Protein AF-A0A4R1QNR5-F1 (a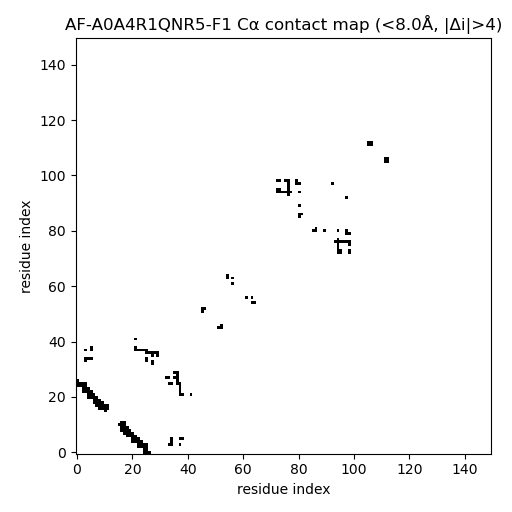fdb_monomer)

Foldseek 3Di:
DDKAKDWDWDADPVRHIDIDIFIDDDPQLVHPPRCPSRVVVVVCCVVVPPPPDDPPCPPPPPCVVVVVVVVVQQVVLVVLLVPDPPVVVCPVPHSNNSSVVCVVCVVVDPSSVVVVVVVVVVVVVVVVVVVVVVVVVVVVVVVVVVVVVD

Structure (mmCIF, N/CA/C/O backbone):
data_AF-A0A4R1QNR5-F1
#
_entry.id   AF-A0A4R1QNR5-F1
#
loop_
_atom_site.group_PDB
_atom_site.id
_atom_site.type_symbol
_atom_site.label_atom_id
_atom_site.label_alt_id
_atom_site.label_comp_id
_atom_site.label_asym_id
_atom_site.label_entity_id
_atom_site.label_seq_id
_atom_site.pdbx_PDB_ins_code
_atom_site.Cartn_x
_atom_site.Cartn_y
_atom_site.Cartn_z
_atom_site.occupancy
_atom_site.B_iso_or_equiv
_atom_site.auth_seq_id
_atom_site.auth_comp_id
_atom_site.auth_asym_id
_atom_site.auth_atom_id
_atom_site.pdbx_PDB_model_num
ATOM 1 N N . MET A 1 1 ? -2.033 -14.037 21.061 1.00 58.97 1 MET A N 1
ATOM 2 C CA . MET A 1 1 ? -1.408 -13.932 19.730 1.00 58.97 1 MET A CA 1
ATOM 3 C C . MET A 1 1 ? 0.093 -13.852 19.937 1.00 58.97 1 MET A C 1
ATOM 5 O O . MET A 1 1 ? 0.513 -13.163 20.863 1.00 58.97 1 MET A O 1
ATOM 9 N N . GLU A 1 2 ? 0.867 -14.632 19.189 1.00 66.19 2 GLU A N 1
ATOM 10 C CA . GLU A 1 2 ? 2.328 -14.671 19.313 1.00 66.19 2 GLU A CA 1
ATOM 11 C C . GLU A 1 2 ? 2.933 -13.409 18.683 1.00 66.19 2 GLU A C 1
ATOM 13 O O . GLU A 1 2 ? 2.395 -12.872 17.714 1.00 66.19 2 GLU A O 1
ATOM 18 N N . LYS A 1 3 ? 4.008 -12.881 19.279 1.00 73.56 3 LYS A N 1
ATOM 19 C CA . LYS A 1 3 ? 4.740 -11.763 18.683 1.00 73.56 3 LYS A CA 1
ATOM 20 C C . LYS A 1 3 ? 5.562 -12.290 17.514 1.00 73.56 3 LYS A C 1
ATOM 22 O O . LYS A 1 3 ? 6.372 -13.194 17.700 1.00 73.56 3 LYS A O 1
ATOM 27 N N . SER A 1 4 ? 5.404 -11.669 16.357 1.00 79.12 4 SER A N 1
ATOM 28 C CA . SER A 1 4 ? 6.186 -11.950 15.160 1.00 79.12 4 SER A CA 1
ATOM 29 C C . SER A 1 4 ? 7.222 -10.861 14.923 1.00 79.12 4 SER A C 1
ATOM 31 O O . SER A 1 4 ? 7.057 -9.697 15.301 1.00 79.12 4 SER A O 1
ATOM 33 N N . TYR A 1 5 ? 8.306 -11.263 14.272 1.00 80.38 5 TYR A N 1
ATOM 34 C CA . TYR A 1 5 ? 9.419 -10.404 13.912 1.00 80.38 5 TYR A CA 1
ATOM 35 C C . TYR A 1 5 ? 9.814 -10.695 12.470 1.00 80.38 5 TYR A C 1
ATOM 37 O O . TYR A 1 5 ? 10.072 -11.849 12.128 1.00 80.38 5 TYR A O 1
ATOM 45 N N . PHE A 1 6 ? 9.914 -9.657 11.639 1.00 79.19 6 PHE A N 1
ATOM 46 C CA . PHE A 1 6 ? 10.524 -9.788 10.320 1.00 79.19 6 PHE A CA 1
ATOM 47 C C . PHE A 1 6 ? 11.563 -8.692 10.089 1.00 79.19 6 PHE A C 1
ATOM 49 O O . PHE A 1 6 ? 11.445 -7.555 10.560 1.00 79.19 6 PHE A O 1
ATOM 56 N N . LYS A 1 7 ? 12.614 -9.063 9.355 1.00 82.19 7 LYS A N 1
ATOM 57 C CA . LYS A 1 7 ? 13.721 -8.184 9.002 1.00 82.19 7 LYS A CA 1
ATOM 58 C C . LYS A 1 7 ? 14.028 -8.329 7.522 1.00 82.19 7 LYS A C 1
ATOM 60 O O . LYS A 1 7 ? 14.380 -9.416 7.073 1.00 82.19 7 LYS A O 1
ATOM 65 N N . VAL A 1 8 ? 13.919 -7.231 6.785 1.00 82.94 8 VAL A N 1
ATOM 66 C CA . VAL A 1 8 ? 14.292 -7.163 5.371 1.00 82.94 8 VAL A CA 1
ATOM 67 C C . VAL A 1 8 ? 15.644 -6.480 5.268 1.00 82.94 8 VAL A C 1
ATOM 69 O O . VAL A 1 8 ? 15.846 -5.394 5.813 1.00 82.94 8 VAL A O 1
ATOM 72 N N . HIS A 1 9 ? 16.569 -7.135 4.580 1.00 87.12 9 HIS A N 1
ATOM 73 C CA . HIS A 1 9 ? 17.862 -6.583 4.209 1.00 87.12 9 HIS A CA 1
ATOM 74 C C . HIS A 1 9 ? 17.874 -6.389 2.702 1.00 87.12 9 HIS A C 1
ATOM 76 O O . HIS A 1 9 ? 17.699 -7.362 1.974 1.00 87.12 9 HIS A O 1
ATOM 82 N N . ASP A 1 10 ? 18.091 -5.158 2.257 1.00 87.50 10 ASP A N 1
ATOM 83 C CA . ASP A 1 10 ? 18.111 -4.832 0.835 1.00 87.50 10 ASP A CA 1
ATOM 84 C C . ASP A 1 10 ? 19.144 -3.743 0.530 1.00 87.50 10 ASP A C 1
ATOM 86 O O . ASP A 1 10 ? 19.880 -3.287 1.414 1.00 87.50 10 ASP A O 1
ATOM 90 N N . VAL A 1 11 ? 19.224 -3.345 -0.731 1.00 85.81 11 VAL A N 1
ATOM 91 C CA . VAL A 1 11 ? 20.091 -2.294 -1.235 1.00 85.81 11 VAL A CA 1
ATOM 92 C C . VAL A 1 11 ? 19.255 -1.351 -2.100 1.00 85.81 11 VAL A C 1
ATOM 94 O O . VAL A 1 11 ? 18.518 -1.801 -2.967 1.00 85.81 11 VAL A O 1
ATOM 97 N N . ASP A 1 12 ? 19.354 -0.045 -1.858 1.00 84.19 12 ASP A N 1
ATOM 98 C CA . ASP A 1 12 ? 18.663 0.956 -2.674 1.00 84.19 12 ASP A CA 1
ATOM 99 C C . ASP A 1 12 ? 19.256 1.057 -4.092 1.00 84.19 12 ASP A C 1
ATOM 101 O O . ASP A 1 12 ? 20.333 0.529 -4.385 1.00 84.19 12 ASP A O 1
ATOM 105 N N . ASP A 1 13 ? 18.594 1.813 -4.970 1.00 77.75 13 ASP A N 1
ATOM 106 C CA . ASP A 1 13 ? 19.039 2.029 -6.357 1.00 77.75 13 ASP A CA 1
ATOM 107 C C . ASP A 1 13 ? 20.435 2.678 -6.474 1.00 77.75 13 ASP A C 1
ATOM 109 O O . ASP A 1 13 ? 21.020 2.737 -7.557 1.00 77.75 13 ASP A O 1
ATOM 113 N N . LYS A 1 14 ? 20.986 3.192 -5.369 1.00 90.00 14 LYS A N 1
ATOM 114 C CA . LYS A 1 14 ? 22.311 3.816 -5.284 1.00 90.00 14 LYS A CA 1
ATOM 115 C C . LYS A 1 14 ? 23.353 2.903 -4.633 1.00 90.00 14 LYS A C 1
ATOM 117 O O . LYS A 1 14 ? 24.498 3.325 -4.476 1.00 90.00 14 LYS A O 1
ATOM 122 N N . GLY A 1 15 ? 23.001 1.673 -4.264 1.00 89.38 15 GLY A N 1
ATOM 123 C CA . GLY A 1 15 ? 23.919 0.738 -3.618 1.00 89.38 15 GLY A CA 1
ATOM 124 C C . GLY A 1 15 ? 23.978 0.850 -2.088 1.00 89.38 15 GLY A C 1
ATOM 125 O O . GLY A 1 15 ? 24.796 0.169 -1.463 1.00 89.38 15 GLY A O 1
ATOM 126 N N . ASN A 1 16 ? 23.145 1.681 -1.457 1.00 90.88 16 ASN A N 1
ATOM 127 C CA . ASN A 1 16 ? 23.119 1.832 -0.003 1.00 90.88 16 ASN A CA 1
ATOM 128 C C . ASN A 1 16 ? 22.323 0.703 0.643 1.00 90.88 16 ASN A C 1
ATOM 130 O O . ASN A 1 16 ? 21.210 0.397 0.231 1.00 90.88 16 ASN A O 1
ATOM 134 N N . LYS A 1 17 ? 22.860 0.120 1.716 1.00 91.62 17 LYS A N 1
ATOM 135 C CA . LYS A 1 17 ? 22.155 -0.929 2.460 1.00 91.62 17 LYS A CA 1
ATOM 136 C C . LYS A 1 17 ? 20.929 -0.357 3.165 1.00 91.62 17 LYS A C 1
ATOM 138 O O . LYS A 1 17 ? 21.054 0.536 4.001 1.00 91.62 17 LYS A O 1
ATOM 143 N N . ILE A 1 18 ? 19.777 -0.951 2.894 1.00 88.19 18 ILE A N 1
ATOM 144 C CA . ILE A 1 18 ? 18.525 -0.729 3.605 1.00 88.19 18 ILE A CA 1
ATOM 145 C C . ILE A 1 18 ? 18.312 -1.892 4.574 1.00 88.19 18 ILE A C 1
ATOM 147 O O . ILE A 1 18 ? 18.595 -3.057 4.286 1.00 88.19 18 ILE A O 1
ATOM 151 N N . THR A 1 19 ? 17.835 -1.586 5.776 1.00 88.12 19 THR A N 1
ATOM 152 C CA . THR A 1 19 ? 17.346 -2.599 6.710 1.00 88.12 19 THR A CA 1
ATOM 153 C C . THR A 1 19 ? 16.019 -2.139 7.283 1.00 88.12 19 THR A C 1
ATOM 155 O O . THR A 1 19 ? 15.967 -1.123 7.970 1.00 88.12 19 THR A O 1
ATOM 158 N N . ILE A 1 20 ? 14.961 -2.899 7.012 1.00 82.50 20 ILE A N 1
ATOM 159 C CA . ILE A 1 20 ? 13.628 -2.680 7.576 1.00 82.50 20 ILE A CA 1
ATOM 160 C C . ILE A 1 20 ? 13.428 -3.730 8.658 1.00 82.50 20 ILE A C 1
ATOM 162 O O . ILE A 1 20 ? 13.665 -4.915 8.433 1.00 82.50 20 ILE A O 1
ATOM 166 N N . THR A 1 21 ? 13.053 -3.293 9.854 1.00 85.06 21 THR A N 1
ATOM 167 C CA . THR A 1 21 ? 12.789 -4.175 10.993 1.00 85.06 21 THR A CA 1
ATOM 168 C C . THR A 1 21 ? 11.419 -3.851 11.553 1.00 85.06 21 THR A C 1
ATOM 170 O O . THR A 1 21 ? 11.153 -2.693 11.871 1.00 85.06 21 THR A O 1
ATOM 173 N N . CYS A 1 22 ? 10.579 -4.869 11.700 1.00 82.19 22 CYS A N 1
ATOM 174 C CA . CYS A 1 22 ? 9.254 -4.729 12.284 1.00 82.19 22 CYS A CA 1
ATOM 175 C C . CYS A 1 22 ? 9.027 -5.826 13.327 1.00 82.19 22 CYS A C 1
ATOM 177 O O . CYS A 1 22 ? 9.300 -7.002 13.084 1.00 82.19 22 CYS A O 1
ATOM 179 N N . GLU A 1 23 ? 8.503 -5.425 14.482 1.00 84.88 23 GLU A N 1
ATOM 180 C CA . GLU A 1 23 ? 8.021 -6.306 15.545 1.00 84.88 23 GLU A CA 1
ATOM 181 C C . GLU A 1 23 ? 6.539 -6.002 15.765 1.00 84.88 23 GLU A C 1
ATOM 183 O O . GLU A 1 23 ? 6.145 -4.835 15.809 1.00 84.88 23 GLU A O 1
ATOM 188 N N . GLY A 1 24 ? 5.713 -7.032 15.918 1.00 83.12 24 GLY A N 1
ATOM 189 C CA . GLY A 1 24 ? 4.305 -6.837 16.238 1.00 83.12 24 GLY A CA 1
ATOM 190 C C . GLY A 1 24 ? 3.519 -8.134 16.265 1.00 83.12 24 GLY A C 1
ATOM 191 O O . GLY A 1 24 ? 4.079 -9.212 16.433 1.00 83.12 24 GLY A O 1
ATOM 192 N N . VAL A 1 25 ? 2.200 -8.018 16.137 1.00 81.12 25 VAL A N 1
ATOM 193 C CA . VAL A 1 25 ? 1.294 -9.167 16.141 1.00 81.12 25 VAL A CA 1
ATOM 194 C C . VAL A 1 25 ? 0.883 -9.501 14.716 1.00 81.12 25 VAL A C 1
ATOM 196 O O . VAL A 1 25 ? 0.277 -8.675 14.026 1.00 81.12 25 VAL A O 1
ATOM 199 N N . ASP A 1 26 ? 1.193 -10.724 14.312 1.00 78.75 26 ASP A N 1
ATOM 200 C CA . ASP A 1 26 ? 0.751 -11.321 13.060 1.00 78.75 26 ASP A CA 1
ATOM 201 C C . ASP A 1 26 ? -0.551 -12.099 13.287 1.00 78.75 26 ASP A C 1
ATOM 203 O O . ASP A 1 26 ? -0.627 -12.957 14.168 1.00 78.75 26 ASP A O 1
ATOM 207 N N . ASP A 1 27 ? -1.591 -11.741 12.543 1.00 77.25 27 ASP A N 1
ATOM 208 C CA . ASP A 1 27 ? -2.930 -12.326 12.605 1.00 77.25 27 ASP A CA 1
ATOM 209 C C . ASP A 1 27 ? -3.207 -13.345 11.494 1.00 77.25 27 ASP A C 1
ATOM 211 O O . ASP A 1 27 ? -4.275 -13.957 11.520 1.00 77.25 27 ASP A O 1
ATOM 215 N N . GLN A 1 28 ? -2.246 -13.587 10.592 1.00 74.50 28 GLN A N 1
ATOM 216 C CA . GLN A 1 28 ? -2.285 -14.620 9.549 1.00 74.50 28 GLN A CA 1
ATOM 217 C C . GLN A 1 28 ? -3.528 -14.547 8.641 1.00 74.50 28 GLN A C 1
ATOM 219 O O . GLN A 1 28 ? -4.062 -15.577 8.222 1.00 74.50 28 GLN A O 1
ATOM 224 N N . GLN A 1 29 ? -4.005 -13.3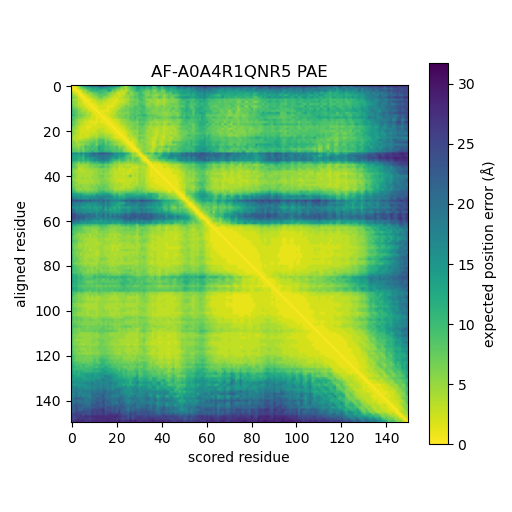33 8.352 1.00 73.62 29 GLN A N 1
ATOM 225 C CA . GLN A 1 29 ? -5.157 -13.077 7.487 1.00 73.62 29 GLN A CA 1
ATOM 226 C C . GLN A 1 29 ? -4.806 -13.218 6.002 1.00 73.62 29 GLN A C 1
ATOM 228 O O . GLN A 1 29 ? -5.606 -13.752 5.238 1.00 73.62 29 GLN A O 1
ATOM 233 N N . LEU A 1 30 ? -3.613 -12.790 5.579 1.00 69.44 30 LEU A N 1
ATOM 234 C CA . LEU A 1 30 ? -3.207 -12.763 4.166 1.00 69.44 30 LEU A CA 1
ATOM 235 C C . LEU A 1 30 ? -2.405 -14.005 3.747 1.00 69.44 30 LEU A C 1
ATOM 237 O O . LEU A 1 30 ? -1.393 -13.913 3.054 1.00 69.44 30 LEU A O 1
ATOM 241 N N . ALA A 1 31 ? -2.926 -15.176 4.131 1.00 60.12 31 ALA A N 1
ATOM 242 C CA . ALA A 1 31 ? -2.320 -16.511 4.066 1.00 60.12 31 ALA A CA 1
ATOM 243 C C . ALA A 1 31 ? -1.275 -16.795 5.164 1.00 60.12 31 ALA A C 1
ATOM 245 O O . ALA A 1 31 ? -0.749 -15.895 5.808 1.00 60.12 31 ALA A O 1
ATOM 246 N N . HIS A 1 32 ? -0.957 -18.084 5.365 1.00 57.81 32 HIS A N 1
ATOM 247 C CA . HIS A 1 32 ? -0.057 -18.643 6.397 1.00 57.81 32 HIS A CA 1
ATOM 248 C C . HIS A 1 32 ? 1.395 -18.102 6.410 1.00 57.81 32 HIS A C 1
ATOM 250 O O . HIS A 1 32 ? 2.267 -18.657 7.084 1.00 57.81 32 HIS A O 1
ATOM 256 N N . PHE A 1 33 ? 1.696 -17.053 5.649 1.00 57.28 33 PHE A N 1
ATOM 257 C CA . PHE A 1 33 ? 2.997 -16.411 5.591 1.00 57.28 33 PHE A CA 1
ATOM 258 C C . PHE A 1 33 ? 3.149 -15.444 6.765 1.00 57.28 33 PHE A C 1
ATOM 260 O O . PHE A 1 33 ? 2.744 -14.286 6.683 1.00 57.28 33 PHE A O 1
ATOM 267 N N . GLY A 1 34 ? 3.771 -15.954 7.834 1.00 56.88 34 GLY A N 1
ATOM 268 C CA . GLY A 1 34 ? 3.993 -15.314 9.139 1.00 56.88 34 GLY A CA 1
ATOM 269 C C . GLY A 1 34 ? 4.861 -14.041 9.158 1.00 56.88 34 GLY A C 1
ATOM 270 O O . GLY A 1 34 ? 5.790 -13.925 9.956 1.00 56.88 34 GLY A O 1
ATOM 271 N N . GLY A 1 35 ? 4.583 -13.089 8.272 1.00 70.69 35 GLY A N 1
ATOM 272 C CA . GLY A 1 35 ? 5.181 -11.757 8.256 1.00 70.69 35 GLY A CA 1
ATOM 273 C C . GLY A 1 35 ? 4.531 -10.794 7.261 1.00 70.69 35 GLY A C 1
ATOM 274 O O . GLY A 1 35 ? 4.815 -9.597 7.325 1.00 70.69 35 GLY A O 1
ATOM 275 N N . LEU A 1 36 ? 3.656 -11.271 6.364 1.00 78.12 36 LEU A N 1
ATOM 276 C CA . LEU A 1 36 ? 2.995 -10.415 5.373 1.00 78.12 36 LEU A CA 1
ATOM 277 C C . LEU A 1 36 ? 1.988 -9.463 6.028 1.00 78.12 36 LEU A C 1
ATOM 279 O O . LEU A 1 36 ? 2.002 -8.263 5.742 1.00 78.12 36 LEU A O 1
ATOM 283 N N . ASP A 1 37 ? 1.181 -9.965 6.962 1.00 79.50 37 ASP A N 1
ATOM 284 C CA . ASP A 1 37 ? 0.249 -9.126 7.716 1.00 79.50 37 ASP A CA 1
ATOM 285 C C . ASP A 1 37 ? 0.990 -8.086 8.552 1.00 79.50 37 ASP A C 1
ATOM 287 O O . ASP A 1 37 ? 0.608 -6.915 8.598 1.00 79.50 37 ASP A O 1
ATOM 291 N N . LEU A 1 38 ? 2.105 -8.487 9.169 1.00 80.62 38 LEU A N 1
ATOM 292 C CA . LEU A 1 38 ? 2.942 -7.577 9.941 1.00 80.62 38 LEU A CA 1
ATOM 293 C C . LEU A 1 38 ? 3.567 -6.489 9.052 1.00 80.62 38 LEU A C 1
ATOM 295 O O . LEU A 1 38 ? 3.631 -5.328 9.459 1.00 80.62 38 LEU A O 1
ATOM 299 N N . HIS A 1 39 ? 3.984 -6.831 7.831 1.00 82.06 39 HIS A N 1
ATOM 300 C CA . HIS A 1 39 ? 4.485 -5.862 6.857 1.00 82.06 39 HIS A CA 1
ATOM 301 C C . HIS A 1 39 ? 3.402 -4.857 6.452 1.00 82.06 39 HIS A C 1
ATOM 303 O O . HIS A 1 39 ? 3.627 -3.647 6.502 1.00 82.06 39 HIS A O 1
ATOM 309 N N . LEU A 1 40 ? 2.201 -5.331 6.117 1.00 83.88 40 LEU A N 1
ATOM 310 C CA . LEU A 1 40 ? 1.092 -4.453 5.745 1.00 83.88 40 LEU A CA 1
ATOM 311 C C . LEU A 1 40 ? 0.635 -3.573 6.905 1.00 83.88 40 LEU A C 1
ATOM 313 O O . LEU A 1 40 ? 0.346 -2.397 6.692 1.00 83.88 40 LEU A O 1
ATOM 317 N N . LYS A 1 41 ? 0.642 -4.088 8.137 1.00 82.69 41 LYS A N 1
ATOM 318 C CA . LYS A 1 41 ? 0.407 -3.285 9.345 1.00 82.69 41 LYS A CA 1
ATOM 319 C C . LYS A 1 41 ? 1.447 -2.183 9.501 1.00 82.69 41 LYS A C 1
ATOM 321 O O . LYS A 1 41 ? 1.064 -1.038 9.718 1.00 82.69 41 LYS A O 1
ATOM 326 N N . ALA A 1 42 ? 2.733 -2.492 9.332 1.00 82.75 42 ALA A N 1
ATOM 327 C CA . ALA A 1 42 ? 3.793 -1.490 9.410 1.00 82.75 42 ALA A CA 1
ATOM 328 C C . ALA A 1 42 ? 3.607 -0.375 8.364 1.00 82.75 42 ALA A C 1
ATOM 330 O O . ALA A 1 42 ? 3.692 0.807 8.702 1.00 82.75 42 ALA A O 1
ATOM 331 N N . VAL A 1 43 ? 3.274 -0.734 7.119 1.00 84.25 43 VAL A N 1
ATOM 332 C CA . VAL A 1 43 ? 2.975 0.237 6.052 1.00 84.25 43 VAL A CA 1
ATOM 333 C C . VAL A 1 43 ? 1.728 1.065 6.381 1.00 84.25 43 VAL A C 1
ATOM 335 O O . VAL A 1 43 ? 1.761 2.290 6.269 1.00 84.25 43 VAL A O 1
ATOM 338 N N . LYS A 1 44 ? 0.643 0.434 6.850 1.00 83.94 44 LYS A N 1
ATOM 339 C CA . LYS A 1 44 ? -0.577 1.136 7.283 1.00 83.94 44 LYS A CA 1
ATOM 340 C C . LYS A 1 44 ? -0.277 2.138 8.392 1.00 83.94 44 LYS A C 1
ATOM 342 O O . LYS A 1 44 ? -0.752 3.265 8.319 1.00 83.94 44 LYS A O 1
ATOM 347 N N . THR A 1 45 ? 0.521 1.764 9.391 1.00 81.25 45 THR A N 1
ATOM 348 C CA . THR A 1 45 ? 0.929 2.675 10.466 1.00 81.25 45 THR A CA 1
ATOM 349 C C . THR A 1 45 ? 1.735 3.850 9.925 1.00 81.25 45 THR A C 1
ATOM 351 O O . THR A 1 45 ? 1.461 4.979 10.313 1.00 81.25 45 THR A O 1
ATOM 354 N N . LEU A 1 46 ? 2.678 3.622 9.006 1.00 79.31 46 LEU A N 1
ATOM 355 C CA . LEU A 1 46 ? 3.465 4.699 8.398 1.00 79.31 46 LEU A CA 1
ATOM 356 C C . LEU A 1 46 ? 2.580 5.721 7.664 1.00 79.31 46 LEU A C 1
ATOM 358 O O . LEU A 1 46 ? 2.782 6.922 7.816 1.00 79.31 46 LEU A O 1
ATOM 362 N N . ILE A 1 47 ? 1.600 5.244 6.891 1.00 78.75 47 ILE A N 1
ATOM 363 C CA . ILE A 1 47 ? 0.719 6.097 6.079 1.00 78.75 47 ILE A CA 1
ATOM 364 C C . ILE A 1 47 ? -0.348 6.787 6.939 1.00 78.75 47 ILE A C 1
ATOM 366 O O . ILE A 1 47 ? -0.606 7.974 6.764 1.00 78.75 47 ILE A O 1
ATOM 370 N N . ARG A 1 48 ? -0.977 6.061 7.875 1.00 74.06 48 ARG A N 1
ATOM 371 C CA . ARG A 1 48 ? -2.051 6.593 8.734 1.00 74.06 48 ARG A CA 1
ATOM 372 C C . ARG A 1 48 ? -1.534 7.525 9.831 1.00 74.06 48 ARG A C 1
ATOM 374 O O . ARG A 1 48 ? -2.329 8.261 10.405 1.00 74.06 48 ARG A O 1
ATOM 381 N N . ASN A 1 49 ? -0.243 7.482 10.167 1.00 70.94 49 ASN A N 1
ATOM 382 C CA . ASN A 1 49 ? 0.318 8.313 11.227 1.00 70.94 49 ASN A CA 1
ATOM 383 C C . ASN A 1 49 ? 0.419 9.784 10.793 1.00 70.94 49 ASN A C 1
ATOM 385 O O . ASN A 1 49 ? 1.440 10.246 10.281 1.00 70.94 49 ASN A O 1
ATOM 389 N N . 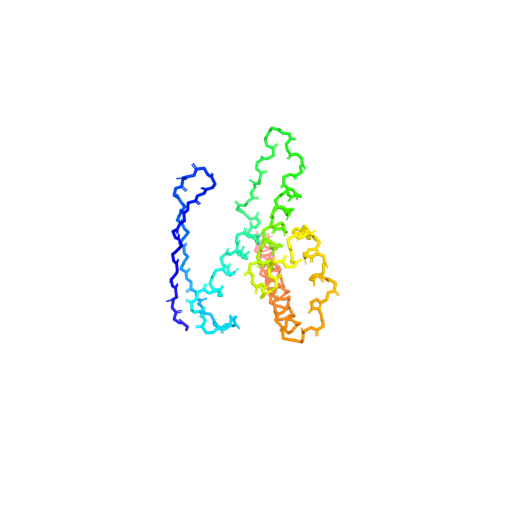THR A 1 50 ? -0.639 10.535 11.079 1.00 61.09 50 THR A N 1
ATOM 390 C CA . THR A 1 50 ? -0.743 11.981 10.848 1.00 61.09 50 THR A CA 1
ATOM 391 C C . THR A 1 50 ? 0.155 12.815 11.768 1.00 61.09 50 THR A C 1
ATOM 393 O O . THR A 1 50 ? 0.403 13.980 11.475 1.00 61.09 50 THR A O 1
ATOM 396 N N . ASN A 1 51 ? 0.695 12.226 12.842 1.00 58.78 51 ASN A N 1
ATOM 397 C CA . ASN A 1 51 ? 1.597 12.891 13.787 1.00 58.78 51 ASN A CA 1
ATOM 398 C C . ASN A 1 51 ? 3.085 12.780 13.396 1.00 58.78 51 ASN A C 1
ATOM 400 O O . ASN A 1 51 ? 3.928 13.385 14.058 1.00 58.78 51 ASN A O 1
ATOM 404 N N . GLY A 1 52 ? 3.433 11.977 12.380 1.00 54.06 52 GLY A N 1
ATOM 405 C CA . GLY A 1 52 ? 4.820 11.562 12.118 1.00 54.06 52 GLY A CA 1
ATOM 406 C C . GLY A 1 52 ? 5.396 11.900 10.742 1.00 54.06 52 GLY A C 1
ATOM 407 O O . GLY A 1 52 ? 6.619 11.926 10.608 1.00 54.06 52 GLY A O 1
ATOM 408 N N . THR A 1 53 ? 4.565 12.185 9.738 1.00 56.31 53 THR A N 1
ATOM 409 C CA . THR A 1 53 ? 5.039 12.376 8.357 1.00 56.31 53 THR A CA 1
ATOM 410 C C . THR A 1 53 ? 4.710 13.784 7.861 1.00 56.31 53 THR A C 1
ATOM 412 O O . THR A 1 53 ? 3.896 13.970 6.963 1.00 56.31 53 THR A O 1
ATOM 415 N N . ASP A 1 54 ? 5.341 14.800 8.457 1.00 59.38 54 ASP A N 1
ATOM 416 C CA . ASP A 1 54 ? 5.379 16.139 7.857 1.00 59.38 54 ASP A CA 1
ATOM 417 C C . ASP A 1 54 ? 6.414 16.121 6.727 1.00 59.38 54 ASP A C 1
ATOM 419 O O . ASP A 1 54 ? 7.631 16.134 6.955 1.00 59.38 54 ASP A O 1
ATOM 423 N N . PHE A 1 55 ? 5.935 16.039 5.486 1.00 63.88 55 PHE A N 1
ATOM 424 C CA . PHE A 1 55 ? 6.785 16.264 4.330 1.00 63.88 55 PHE A CA 1
ATOM 425 C C . PHE A 1 55 ? 7.178 17.733 4.335 1.00 63.88 55 PHE A C 1
ATOM 427 O O . PHE A 1 55 ? 6.426 18.583 3.861 1.00 63.88 55 PHE A O 1
ATOM 434 N N . ALA A 1 56 ? 8.357 18.029 4.888 1.00 58.91 56 ALA A N 1
ATOM 435 C CA . ALA A 1 56 ? 8.869 19.383 4.985 1.00 58.91 56 ALA A CA 1
ATOM 436 C C . ALA A 1 56 ? 8.749 20.083 3.622 1.00 58.91 56 ALA A C 1
ATOM 438 O O . ALA A 1 56 ? 9.579 19.886 2.739 1.00 58.91 56 ALA A O 1
ATOM 439 N N . ARG A 1 57 ? 7.752 20.967 3.474 1.00 59.97 57 ARG A N 1
ATOM 440 C CA . ARG A 1 57 ? 7.478 21.752 2.249 1.00 59.97 57 ARG A CA 1
ATOM 441 C C . ARG A 1 57 ? 8.583 22.775 1.937 1.00 59.97 57 ARG A C 1
ATOM 443 O O . ARG A 1 57 ? 8.424 23.676 1.109 1.00 59.97 57 ARG A O 1
ATOM 450 N N . LYS A 1 58 ? 9.714 22.685 2.644 1.00 56.38 58 LYS A N 1
ATOM 451 C CA . LYS A 1 58 ? 10.884 23.534 2.459 1.00 56.38 58 LYS A CA 1
ATOM 452 C C . LYS A 1 58 ? 11.420 23.309 1.047 1.00 56.38 58 LYS A C 1
ATOM 454 O O . LYS A 1 58 ? 11.605 22.177 0.626 1.00 56.38 58 LYS A O 1
ATOM 459 N N . ALA A 1 59 ? 11.696 24.419 0.366 1.00 57.34 59 ALA A N 1
ATOM 460 C CA . ALA A 1 59 ? 12.149 24.506 -1.026 1.00 57.34 59 ALA A CA 1
ATOM 461 C C . ALA A 1 59 ? 11.064 24.440 -2.123 1.00 57.34 59 ALA A C 1
ATOM 463 O O . ALA A 1 59 ? 11.393 24.185 -3.276 1.00 57.34 59 ALA A O 1
ATOM 464 N N . GLY A 1 60 ? 9.802 24.764 -1.814 1.00 59.22 60 GLY A N 1
ATOM 465 C CA . GLY A 1 60 ? 8.793 25.013 -2.856 1.00 59.22 60 GLY A CA 1
ATOM 466 C C . GLY A 1 60 ? 8.270 23.748 -3.537 1.00 59.22 60 GLY A C 1
ATOM 467 O O . GLY A 1 60 ? 7.806 23.808 -4.674 1.00 59.22 60 GLY A O 1
ATOM 468 N N . ASP A 1 61 ? 8.337 22.607 -2.849 1.00 68.19 61 ASP A N 1
ATOM 469 C CA . ASP A 1 61 ? 7.725 21.371 -3.323 1.00 68.19 61 ASP A CA 1
ATOM 470 C C . ASP A 1 61 ? 6.254 21.299 -2.885 1.00 68.19 61 ASP A C 1
ATOM 472 O O . ASP A 1 61 ? 5.905 20.733 -1.850 1.00 68.19 61 ASP A O 1
ATOM 476 N N . PHE A 1 62 ? 5.391 21.960 -3.659 1.00 70.62 62 PHE A N 1
ATOM 477 C CA . PHE A 1 62 ? 3.966 22.122 -3.351 1.00 70.62 62 PHE A CA 1
ATOM 478 C C . PHE A 1 62 ? 3.117 20.861 -3.597 1.00 70.62 62 PHE A C 1
ATOM 480 O O . PHE A 1 62 ? 1.957 20.850 -3.202 1.00 70.62 62 PHE A O 1
ATOM 487 N N . PHE A 1 63 ? 3.682 19.808 -4.202 1.00 81.25 63 PHE A N 1
ATOM 488 C CA . PHE A 1 63 ? 2.964 18.584 -4.604 1.00 81.25 63 PHE A CA 1
ATOM 489 C C . PHE A 1 63 ? 3.640 17.309 -4.090 1.00 81.25 63 PHE A C 1
ATOM 491 O O . PHE A 1 63 ? 3.583 16.259 -4.727 1.00 81.25 63 PHE A O 1
ATOM 498 N N . ILE A 1 64 ? 4.344 17.397 -2.959 1.00 80.25 64 ILE A N 1
ATOM 499 C CA . ILE A 1 64 ? 5.056 16.248 -2.392 1.00 80.25 64 ILE A CA 1
ATOM 500 C C . ILE A 1 64 ? 4.111 15.081 -2.075 1.00 80.25 64 ILE A C 1
ATOM 502 O O . ILE A 1 64 ? 4.465 13.932 -2.316 1.00 80.25 64 ILE A O 1
ATOM 506 N N . GLU A 1 65 ? 2.891 15.379 -1.628 1.00 80.31 65 GLU A N 1
ATOM 507 C CA . GLU A 1 65 ? 1.841 14.392 -1.355 1.00 80.31 65 GLU A CA 1
ATOM 508 C C . GLU A 1 65 ? 1.470 13.623 -2.635 1.00 80.31 65 GLU A C 1
ATOM 510 O O . GLU A 1 65 ? 1.625 12.402 -2.689 1.00 80.31 65 GLU A O 1
ATOM 515 N N . ASP A 1 66 ? 1.107 14.335 -3.707 1.00 86.44 66 ASP A N 1
ATOM 516 C CA . ASP A 1 66 ? 0.761 13.735 -5.003 1.00 86.44 66 ASP A CA 1
ATOM 517 C C . ASP A 1 66 ? 1.922 12.930 -5.599 1.00 86.44 66 ASP A C 1
ATOM 519 O O . ASP A 1 66 ? 1.721 11.855 -6.165 1.00 86.44 66 ASP A O 1
ATOM 523 N N . LYS A 1 67 ? 3.158 13.421 -5.449 1.00 87.06 67 LYS A N 1
ATOM 524 C CA . LYS A 1 67 ? 4.365 12.714 -5.899 1.00 87.06 67 LYS A CA 1
ATOM 525 C C . LYS A 1 67 ? 4.550 11.396 -5.158 1.00 87.06 67 LYS A C 1
ATOM 527 O O . LYS A 1 67 ? 4.833 10.383 -5.790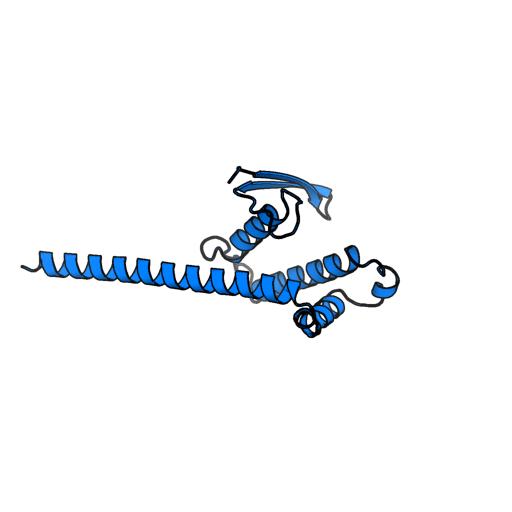 1.00 87.06 67 LYS A O 1
ATOM 532 N N . VAL A 1 68 ? 4.398 11.403 -3.836 1.00 85.62 68 VAL A N 1
ATOM 533 C CA . VAL A 1 68 ? 4.513 10.194 -3.014 1.00 85.62 68 VAL A CA 1
ATOM 534 C C . VAL A 1 68 ? 3.417 9.196 -3.385 1.00 85.62 68 VAL A C 1
ATOM 536 O O . VAL A 1 68 ? 3.721 8.023 -3.598 1.00 85.62 68 VAL A O 1
ATOM 539 N N . ILE A 1 69 ? 2.174 9.656 -3.555 1.00 88.88 69 ILE A N 1
ATOM 540 C CA . ILE A 1 69 ? 1.060 8.813 -4.011 1.00 88.88 69 ILE A CA 1
ATOM 541 C C . ILE A 1 69 ? 1.378 8.200 -5.381 1.00 88.88 69 ILE A C 1
ATOM 543 O O . ILE A 1 69 ? 1.282 6.985 -5.543 1.00 88.88 69 ILE A O 1
ATOM 547 N N . ALA A 1 70 ? 1.816 9.003 -6.353 1.00 92.19 70 ALA A N 1
ATOM 548 C CA . ALA A 1 70 ? 2.155 8.521 -7.691 1.00 92.19 70 ALA A CA 1
ATOM 549 C C . ALA A 1 70 ? 3.285 7.477 -7.672 1.00 92.19 70 ALA A C 1
ATOM 551 O O . ALA A 1 70 ? 3.212 6.479 -8.389 1.00 92.19 70 ALA A O 1
ATOM 552 N N . LEU A 1 71 ? 4.307 7.668 -6.830 1.00 92.12 71 LEU A N 1
ATOM 553 C CA . LEU A 1 71 ? 5.385 6.692 -6.654 1.00 92.12 71 LEU A CA 1
ATOM 554 C C . LEU A 1 71 ? 4.880 5.389 -6.021 1.00 92.12 71 LEU A C 1
ATOM 556 O O . LEU A 1 71 ? 5.254 4.316 -6.491 1.00 92.12 71 LEU A O 1
ATOM 560 N N . TYR A 1 72 ? 3.990 5.454 -5.024 1.00 92.31 72 TYR A N 1
ATOM 561 C CA . TYR A 1 72 ? 3.371 4.251 -4.462 1.00 92.31 72 TYR A CA 1
ATOM 562 C C . TYR A 1 72 ? 2.546 3.490 -5.499 1.00 92.31 72 TYR A C 1
ATOM 564 O O . TYR A 1 72 ? 2.707 2.278 -5.625 1.00 92.31 72 TYR A O 1
ATOM 572 N N . LEU A 1 73 ? 1.713 4.181 -6.281 1.00 95.69 73 LEU A N 1
ATOM 573 C CA . LEU A 1 73 ? 0.944 3.547 -7.356 1.00 95.69 73 LEU A CA 1
ATOM 574 C C . LEU A 1 73 ? 1.872 2.921 -8.406 1.00 95.69 73 LEU A C 1
ATOM 576 O O . LEU A 1 73 ? 1.643 1.795 -8.843 1.00 95.69 73 LEU A O 1
ATOM 580 N N . ASN A 1 74 ? 2.971 3.587 -8.758 1.00 96.38 74 ASN A N 1
ATOM 581 C CA . ASN A 1 74 ? 3.950 3.031 -9.684 1.00 96.38 74 ASN A CA 1
ATOM 582 C C . ASN A 1 74 ? 4.588 1.727 -9.161 1.00 96.38 74 ASN A C 1
ATOM 584 O O . ASN A 1 74 ? 4.702 0.759 -9.916 1.00 96.38 74 ASN A O 1
ATOM 588 N N . GLU A 1 75 ? 4.962 1.667 -7.879 1.00 94.62 75 GLU A N 1
ATOM 589 C CA . GLU A 1 75 ? 5.487 0.434 -7.276 1.00 94.62 75 GLU A CA 1
ATOM 590 C C . GLU A 1 75 ? 4.413 -0.654 -7.130 1.00 94.62 75 GLU A C 1
ATOM 592 O O . GLU A 1 75 ? 4.716 -1.830 -7.321 1.00 94.62 75 GLU A O 1
ATOM 597 N N . ILE A 1 76 ? 3.145 -0.297 -6.895 1.00 94.75 76 ILE A N 1
ATOM 598 C CA . ILE A 1 76 ? 2.029 -1.257 -6.927 1.00 94.75 76 ILE A CA 1
ATOM 599 C C . ILE A 1 76 ? 1.866 -1.847 -8.335 1.00 94.75 76 ILE A C 1
ATOM 601 O O . ILE A 1 76 ? 1.723 -3.057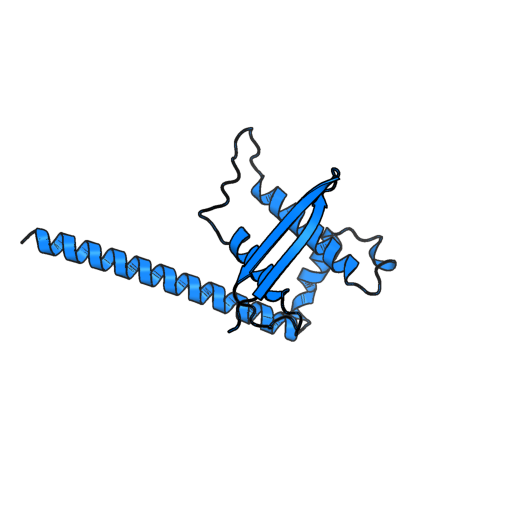 -8.481 1.00 94.75 76 ILE A O 1
ATOM 605 N N . GLY A 1 77 ? 1.964 -1.046 -9.397 1.00 96.25 77 GLY A N 1
ATOM 606 C CA . GLY A 1 77 ? 1.946 -1.579 -10.763 1.00 96.25 77 GLY A CA 1
ATOM 607 C C . GLY A 1 77 ? 3.114 -2.532 -11.037 1.00 96.25 77 GLY A C 1
ATOM 608 O O . GLY A 1 77 ? 2.950 -3.573 -11.678 1.00 96.25 77 GLY A O 1
ATOM 609 N N . ARG A 1 78 ? 4.296 -2.238 -10.481 1.00 94.31 78 ARG A N 1
ATOM 610 C CA . ARG A 1 78 ? 5.450 -3.146 -10.528 1.00 94.31 78 ARG A CA 1
ATOM 611 C C . ARG A 1 78 ? 5.196 -4.441 -9.755 1.00 94.31 78 ARG A C 1
ATOM 613 O O . ARG A 1 78 ? 5.572 -5.507 -10.238 1.00 94.31 78 ARG A O 1
ATOM 620 N N . LEU A 1 79 ? 4.547 -4.353 -8.594 1.00 93.75 79 LEU A N 1
ATOM 621 C CA . LEU A 1 79 ? 4.115 -5.491 -7.785 1.00 93.75 79 LEU A CA 1
ATOM 622 C C . LEU A 1 79 ? 3.187 -6.405 -8.595 1.00 93.75 79 LEU A C 1
ATOM 624 O O . LEU A 1 79 ? 3.479 -7.590 -8.723 1.00 93.75 79 LEU A O 1
ATOM 628 N N . ILE A 1 80 ? 2.140 -5.843 -9.209 1.00 94.62 80 ILE A N 1
ATOM 629 C CA . ILE A 1 80 ? 1.200 -6.571 -10.077 1.00 94.62 80 ILE A CA 1
ATOM 630 C C . ILE A 1 80 ? 1.966 -7.302 -11.182 1.00 94.62 80 ILE A C 1
ATOM 632 O O . ILE A 1 80 ? 1.805 -8.511 -11.355 1.00 94.62 80 ILE A O 1
ATOM 636 N N . ARG A 1 81 ? 2.868 -6.600 -11.884 1.00 94.31 81 ARG A N 1
ATOM 637 C CA . ARG A 1 81 ? 3.690 -7.226 -12.929 1.00 94.31 81 ARG A CA 1
ATOM 638 C C . ARG A 1 81 ? 4.529 -8.378 -12.377 1.00 94.31 81 ARG A C 1
ATOM 640 O O . ARG A 1 81 ? 4.629 -9.413 -13.020 1.00 94.31 81 ARG A O 1
ATOM 647 N N . ASN A 1 82 ? 5.138 -8.214 -11.207 1.00 92.19 82 ASN A N 1
ATOM 648 C CA . ASN A 1 82 ? 5.995 -9.234 -10.609 1.00 92.19 82 ASN A CA 1
ATOM 649 C C . ASN A 1 82 ? 5.215 -10.443 -10.079 1.00 92.19 82 ASN A C 1
ATOM 651 O O . ASN A 1 82 ? 5.777 -11.530 -10.029 1.00 92.19 82 ASN A O 1
ATOM 655 N N . PHE A 1 83 ? 3.951 -10.302 -9.692 1.00 90.44 83 PHE A N 1
ATOM 656 C CA . PHE A 1 83 ? 3.141 -11.438 -9.241 1.00 90.44 83 PHE A CA 1
ATOM 657 C C . PHE A 1 83 ? 2.329 -12.104 -10.354 1.00 90.44 83 PHE A C 1
ATOM 659 O O . PHE A 1 83 ? 1.842 -13.209 -10.152 1.00 90.44 83 PHE A O 1
ATOM 666 N N . SER A 1 84 ? 2.226 -11.481 -11.528 1.00 91.56 84 SER A N 1
ATOM 667 C CA . SER A 1 84 ? 1.586 -12.094 -12.690 1.00 91.56 84 SER A CA 1
ATOM 668 C C . SER A 1 84 ? 2.414 -13.258 -13.248 1.00 91.56 84 SER A C 1
ATOM 670 O O . SER A 1 84 ? 3.640 -13.163 -13.369 1.00 91.56 84 SER A O 1
ATOM 672 N N . ASP A 1 85 ? 1.735 -14.329 -13.655 1.00 91.94 85 ASP A N 1
ATOM 673 C CA . ASP A 1 85 ? 2.325 -15.427 -14.432 1.00 91.94 85 ASP A CA 1
ATOM 674 C C . ASP A 1 85 ? 2.629 -15.004 -15.884 1.00 91.94 85 ASP A C 1
ATOM 676 O O . ASP A 1 85 ? 3.451 -15.611 -16.572 1.00 91.94 85 ASP A O 1
ATOM 680 N N . GLU A 1 86 ? 2.027 -13.906 -16.346 1.00 90.81 86 GLU A N 1
ATOM 681 C CA . GLU A 1 86 ? 2.095 -13.402 -17.719 1.00 90.81 86 GLU A CA 1
ATOM 682 C C . GLU A 1 86 ? 3.032 -12.190 -17.855 1.00 90.81 86 GLU A C 1
ATOM 684 O O . GLU A 1 86 ? 2.820 -11.308 -18.687 1.00 90.81 86 GLU A O 1
ATOM 689 N N . ARG A 1 87 ? 4.106 -12.125 -17.056 1.00 89.50 87 ARG A N 1
ATOM 690 C CA . ARG A 1 87 ? 5.008 -10.949 -16.982 1.00 89.50 87 ARG A CA 1
ATOM 691 C C . ARG A 1 87 ? 5.503 -10.436 -18.333 1.00 89.50 87 ARG A C 1
ATOM 693 O O . ARG A 1 87 ? 5.686 -9.235 -18.499 1.00 89.50 87 ARG A O 1
ATOM 700 N N . GLU A 1 88 ? 5.754 -11.351 -19.267 1.00 88.81 88 GLU A N 1
ATOM 701 C CA . GLU A 1 88 ? 6.209 -11.047 -20.626 1.00 88.81 88 GLU A CA 1
ATOM 702 C C . GLU A 1 88 ? 5.163 -10.268 -21.433 1.00 88.81 88 GLU A C 1
ATOM 704 O O . GLU A 1 88 ? 5.522 -9.339 -22.150 1.00 88.81 88 GLU A O 1
ATOM 709 N N . TRP A 1 89 ? 3.878 -10.582 -21.258 1.00 89.75 89 TRP A N 1
ATOM 710 C CA . TRP A 1 89 ? 2.762 -9.895 -21.913 1.00 89.75 89 TRP A CA 1
ATOM 711 C C . TRP A 1 89 ? 2.494 -8.518 -21.301 1.00 89.75 89 TRP A C 1
ATOM 713 O O . TRP A 1 89 ? 2.042 -7.602 -21.981 1.00 89.75 89 TRP A O 1
ATOM 723 N N . LEU A 1 90 ? 2.840 -8.340 -20.024 1.00 92.19 90 LEU A N 1
ATOM 724 C CA . LEU A 1 90 ? 2.691 -7.075 -19.302 1.00 92.19 90 LEU A CA 1
ATOM 725 C C . LEU A 1 90 ? 3.843 -6.080 -19.538 1.00 92.19 90 LEU A C 1
ATOM 727 O O . LEU A 1 90 ? 3.900 -5.040 -18.875 1.00 92.19 90 LEU A O 1
ATOM 731 N N . LYS A 1 91 ? 4.792 -6.390 -20.432 1.00 89.25 91 LYS A N 1
ATOM 732 C CA . LYS A 1 91 ? 5.940 -5.516 -20.737 1.00 89.25 91 LYS A CA 1
ATOM 733 C C . LYS A 1 91 ? 5.545 -4.231 -21.453 1.00 89.25 91 LYS A C 1
ATOM 735 O O . LYS A 1 91 ? 6.182 -3.207 -21.224 1.00 89.25 91 LYS A O 1
ATOM 740 N N . ASP A 1 92 ? 4.501 -4.295 -22.271 1.00 93.12 92 ASP A N 1
ATOM 741 C CA . ASP A 1 92 ? 4.039 -3.160 -23.073 1.00 93.12 92 ASP A CA 1
ATOM 742 C C . ASP A 1 92 ? 3.061 -2.251 -22.313 1.00 93.12 92 ASP A C 1
ATOM 744 O O . ASP A 1 92 ? 2.718 -1.176 -22.797 1.00 93.12 92 ASP A O 1
ATOM 748 N N . TYR A 1 93 ? 2.654 -2.647 -21.103 1.00 95.06 93 TYR A N 1
ATOM 749 C CA . TYR A 1 93 ? 1.804 -1.853 -20.222 1.00 95.06 93 TYR A CA 1
ATOM 750 C C . TYR A 1 93 ? 2.646 -1.099 -19.197 1.00 95.06 93 TYR A C 1
ATOM 752 O O . TYR A 1 93 ? 3.509 -1.669 -18.515 1.00 95.06 93 TYR A O 1
ATOM 760 N N . SER A 1 94 ? 2.359 0.186 -19.026 1.00 96.81 94 SER A N 1
ATOM 761 C CA . SER A 1 94 ? 2.897 0.984 -17.932 1.00 96.81 94 SER A CA 1
ATOM 762 C C . SER A 1 94 ? 2.362 0.494 -16.583 1.00 96.81 94 SER A C 1
ATOM 764 O O . SER A 1 94 ? 1.279 -0.077 -16.475 1.00 96.81 94 SER A O 1
ATOM 766 N N . ASN A 1 95 ? 3.112 0.753 -15.509 1.00 97.12 95 ASN A N 1
ATOM 767 C CA . ASN A 1 95 ? 2.673 0.404 -14.154 1.00 97.12 95 ASN A CA 1
ATOM 768 C C . ASN A 1 95 ? 1.326 1.049 -13.795 1.00 97.12 95 ASN A C 1
ATOM 770 O O . ASN A 1 95 ? 0.515 0.430 -13.115 1.00 97.12 95 ASN A O 1
ATOM 774 N N . MET A 1 96 ? 1.080 2.269 -14.275 1.00 97.44 96 MET A N 1
ATOM 775 C CA . MET A 1 96 ? -0.166 2.985 -14.009 1.00 97.44 96 MET A CA 1
ATOM 776 C C . MET A 1 96 ? -1.358 2.355 -14.735 1.00 97.44 96 MET A C 1
ATOM 778 O O . MET A 1 96 ? -2.433 2.289 -14.150 1.00 97.44 96 MET A O 1
ATOM 782 N N . GLU A 1 97 ? -1.174 1.831 -15.951 1.00 97.19 97 GLU A N 1
ATOM 783 C CA . GLU A 1 97 ? -2.225 1.084 -16.661 1.00 97.19 97 GLU A CA 1
ATOM 784 C C . GLU A 1 97 ? -2.577 -0.219 -15.936 1.00 97.19 97 GLU A C 1
ATOM 786 O O . GLU A 1 97 ? -3.752 -0.558 -15.819 1.00 97.19 97 GLU A O 1
ATOM 791 N N . LEU A 1 98 ? -1.580 -0.919 -15.380 1.00 96.81 98 LEU A N 1
ATOM 792 C CA . LEU A 1 98 ? -1.820 -2.122 -14.573 1.00 96.81 98 LEU A CA 1
ATOM 793 C C . LEU A 1 98 ? -2.621 -1.806 -13.303 1.00 96.81 98 LEU A C 1
ATOM 795 O O . LEU A 1 98 ? -3.540 -2.541 -12.949 1.00 96.81 98 LEU A O 1
ATOM 799 N N . VAL A 1 99 ? -2.298 -0.699 -12.629 1.00 97.38 99 VAL A N 1
ATOM 800 C CA . VAL A 1 99 ? -3.060 -0.234 -11.461 1.00 97.38 99 VAL A CA 1
ATOM 801 C C . VAL A 1 99 ? -4.475 0.162 -11.851 1.00 97.38 99 VAL A C 1
ATOM 803 O O . VAL A 1 99 ? -5.415 -0.214 -11.158 1.00 97.38 99 VAL A O 1
ATOM 806 N N . GLN A 1 100 ? -4.644 0.903 -12.946 1.00 97.56 100 GLN A N 1
ATOM 807 C CA . GLN A 1 100 ? -5.965 1.303 -13.419 1.00 97.56 100 GLN A CA 1
ATOM 808 C C . GLN A 1 100 ? -6.839 0.077 -13.695 1.00 97.56 100 GLN A C 1
ATOM 810 O O . GLN A 1 100 ? -7.963 0.013 -13.205 1.00 97.56 100 GLN A O 1
ATOM 815 N N . ASN A 1 101 ? -6.300 -0.920 -14.399 1.00 95.56 101 ASN A N 1
ATOM 816 C CA . ASN A 1 101 ? -7.010 -2.167 -14.655 1.00 95.56 101 ASN A CA 1
ATOM 817 C C . ASN A 1 101 ? -7.416 -2.874 -13.350 1.00 95.56 101 ASN A C 1
ATOM 819 O O . ASN A 1 101 ? -8.563 -3.288 -13.209 1.00 95.56 101 ASN A O 1
ATOM 823 N N . PHE A 1 102 ? -6.520 -2.947 -12.360 1.00 95.75 102 PHE A N 1
ATOM 824 C CA . PHE A 1 102 ? -6.869 -3.494 -11.047 1.00 95.75 102 PHE A CA 1
ATOM 825 C C . PHE A 1 102 ? -8.005 -2.705 -10.374 1.00 95.75 102 PHE A C 1
ATOM 827 O O . PHE A 1 102 ? -8.949 -3.304 -9.870 1.00 95.75 102 PHE A O 1
ATOM 834 N N . LEU A 1 103 ? -7.956 -1.369 -10.387 1.00 96.00 103 LEU A N 1
ATOM 835 C CA . LEU A 1 103 ? -8.988 -0.519 -9.779 1.00 96.00 103 LEU A CA 1
ATOM 836 C C . LEU A 1 103 ? -10.368 -0.667 -10.441 1.00 96.00 103 LEU A C 1
ATOM 838 O O . LEU A 1 103 ? -11.380 -0.465 -9.769 1.00 96.00 103 LEU A O 1
ATOM 842 N N . GLU A 1 104 ? -10.408 -1.015 -11.726 1.00 96.62 104 GLU A N 1
ATOM 843 C CA . GLU A 1 104 ? -11.642 -1.244 -12.487 1.00 96.62 104 GLU A CA 1
ATOM 844 C C . GLU A 1 104 ? -12.262 -2.629 -12.228 1.00 96.62 104 GLU A C 1
ATOM 846 O O . GLU A 1 104 ? -13.471 -2.780 -12.396 1.00 96.62 104 GLU A O 1
ATOM 851 N N . HIS A 1 105 ? -11.462 -3.615 -11.802 1.00 95.38 105 HIS A N 1
ATOM 852 C CA . HIS A 1 105 ? -11.864 -5.028 -11.759 1.00 95.38 105 HIS A CA 1
ATOM 853 C C . HIS A 1 105 ? -11.707 -5.718 -10.400 1.00 95.38 105 HIS A C 1
ATOM 855 O O . HIS A 1 105 ? -12.126 -6.865 -10.245 1.00 95.38 105 HIS A O 1
ATOM 861 N N . TRP A 1 106 ? -11.114 -5.082 -9.385 1.00 94.62 106 TRP A N 1
ATOM 862 C CA . TRP A 1 106 ? -10.878 -5.750 -8.096 1.00 94.62 106 TRP A CA 1
ATOM 863 C C . TRP A 1 106 ? -12.176 -6.208 -7.415 1.00 94.62 106 TRP A C 1
ATOM 865 O O . TRP A 1 106 ? -12.163 -7.196 -6.681 1.00 94.62 106 TRP A O 1
ATOM 875 N N . GLN A 1 107 ? -13.296 -5.527 -7.681 1.00 95.88 107 GLN A N 1
ATOM 876 C CA . GLN A 1 107 ? -14.616 -5.876 -7.153 1.00 95.88 107 GLN A CA 1
ATOM 877 C C . GLN A 1 107 ? -15.177 -7.179 -7.739 1.00 95.88 107 GLN A C 1
ATOM 879 O O . GLN A 1 107 ? -16.102 -7.750 -7.162 1.00 95.88 107 GLN A O 1
ATOM 884 N N . ASP A 1 108 ? -14.621 -7.668 -8.850 1.00 96.19 108 ASP A N 1
ATOM 885 C CA . ASP A 1 108 ? -15.042 -8.925 -9.474 1.00 96.19 108 ASP A CA 1
ATOM 886 C C . ASP A 1 108 ? -14.579 -10.151 -8.656 1.00 96.19 108 ASP A C 1
ATOM 888 O O . ASP A 1 108 ? -15.063 -11.265 -8.868 1.00 96.19 108 ASP A O 1
ATOM 892 N N . ASN A 1 109 ? -13.668 -9.963 -7.690 1.00 93.94 109 ASN A N 1
ATOM 893 C CA . ASN A 1 109 ? -13.168 -11.009 -6.802 1.00 93.94 109 ASN A CA 1
ATOM 894 C C . ASN A 1 109 ? -13.752 -10.875 -5.383 1.00 93.94 109 ASN A C 1
ATOM 896 O O . ASN A 1 109 ? -13.394 -9.969 -4.628 1.00 93.94 109 ASN A O 1
ATOM 900 N N . SER A 1 110 ? -14.600 -11.831 -4.986 1.00 93.56 110 SER A N 1
ATOM 901 C CA . SER A 1 110 ? -15.273 -11.825 -3.681 1.00 93.56 110 SER A CA 1
ATOM 902 C C . SER A 1 110 ? -14.318 -11.865 -2.485 1.00 93.56 110 SER A C 1
ATOM 904 O O . SER A 1 110 ? -14.593 -11.221 -1.480 1.00 93.56 110 SER A O 1
ATOM 906 N N . GLU A 1 111 ? -13.188 -12.571 -2.590 1.00 91.62 111 GLU A N 1
ATOM 907 C CA . GLU A 1 111 ? -12.194 -12.660 -1.510 1.00 91.62 111 GLU A CA 1
ATOM 908 C C . GLU A 1 111 ? -11.547 -11.293 -1.246 1.00 91.62 111 GLU A C 1
ATOM 910 O O . GLU A 1 111 ? -11.425 -10.857 -0.100 1.00 91.62 111 GLU A O 1
ATOM 915 N N . ILE A 1 112 ? -11.205 -10.565 -2.314 1.00 91.81 112 ILE A N 1
ATOM 916 C CA . ILE A 1 112 ? -10.650 -9.210 -2.206 1.00 91.81 112 ILE A CA 1
ATOM 917 C C . ILE A 1 112 ? -11.708 -8.251 -1.646 1.00 91.81 112 ILE A C 1
ATOM 919 O O . ILE A 1 112 ? -11.398 -7.424 -0.788 1.00 91.81 112 ILE A O 1
ATOM 923 N N . VAL A 1 113 ? -12.963 -8.373 -2.089 1.00 94.75 113 VAL A N 1
ATOM 924 C CA . VAL A 1 113 ? -14.077 -7.552 -1.589 1.00 94.75 113 VAL A CA 1
ATOM 925 C C . VAL A 1 113 ? -14.290 -7.730 -0.090 1.00 94.75 113 VAL A C 1
ATOM 927 O O . VAL A 1 113 ? -14.407 -6.738 0.631 1.00 94.75 113 VAL A O 1
ATOM 930 N N . GLU A 1 114 ? -14.312 -8.967 0.396 1.00 92.38 114 GLU A N 1
ATOM 931 C CA . GLU A 1 114 ? -14.452 -9.258 1.824 1.00 92.38 114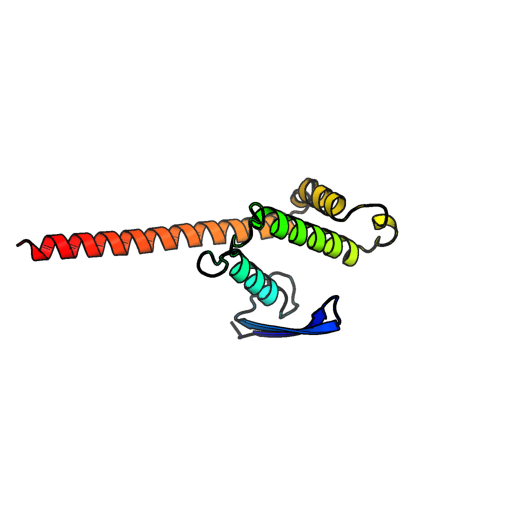 GLU A CA 1
ATOM 932 C C . GLU A 1 114 ? -13.294 -8.668 2.637 1.00 92.38 114 GLU A C 1
ATOM 934 O O . GLU A 1 114 ? -13.534 -8.005 3.652 1.00 92.38 114 GLU A O 1
ATOM 939 N N . LEU A 1 115 ? -12.057 -8.820 2.153 1.00 89.81 115 LEU A N 1
ATOM 940 C CA . LEU A 1 115 ? -10.866 -8.267 2.795 1.00 89.81 115 LEU A CA 1
ATOM 941 C C . LEU A 1 115 ? -10.925 -6.733 2.908 1.00 89.81 115 LEU A C 1
ATOM 943 O O . LEU A 1 115 ? -10.698 -6.170 3.982 1.00 89.81 115 LEU A O 1
ATOM 947 N N . VAL A 1 116 ? -11.242 -6.046 1.807 1.00 91.56 116 VAL A N 1
ATOM 948 C CA . VAL A 1 116 ? -11.315 -4.577 1.770 1.00 91.56 116 VAL A CA 1
ATOM 949 C C . VAL A 1 116 ? -12.445 -4.065 2.663 1.00 91.56 116 VAL A C 1
ATOM 951 O O . VAL A 1 116 ? -12.257 -3.092 3.393 1.00 91.56 116 VAL A O 1
ATOM 954 N N . ASN A 1 117 ? -13.602 -4.732 2.665 1.00 94.00 117 ASN A N 1
ATOM 955 C CA . ASN A 1 117 ? -14.720 -4.359 3.531 1.00 94.00 117 ASN A CA 1
ATOM 956 C C . ASN A 1 117 ? -14.376 -4.508 5.017 1.00 94.00 117 ASN A C 1
ATOM 958 O O . ASN A 1 117 ? -14.700 -3.618 5.806 1.00 94.00 117 ASN A O 1
ATOM 962 N N . ALA A 1 118 ? -13.690 -5.589 5.397 1.00 90.62 118 ALA A N 1
ATOM 963 C CA . ALA A 1 118 ? -13.234 -5.786 6.769 1.00 90.62 118 ALA A CA 1
ATOM 964 C C . ALA A 1 118 ? -12.251 -4.684 7.209 1.00 90.62 118 ALA A C 1
ATOM 966 O O . ALA A 1 118 ? -12.394 -4.140 8.308 1.00 90.62 118 ALA A O 1
ATOM 967 N N . ASP A 1 119 ? -11.298 -4.296 6.351 1.00 88.44 119 ASP A N 1
ATOM 968 C CA . ASP A 1 119 ? -10.358 -3.209 6.667 1.00 88.44 119 ASP A CA 1
ATOM 969 C C . ASP A 1 119 ? -11.061 -1.847 6.760 1.00 88.44 119 ASP A C 1
ATOM 971 O O . ASP A 1 119 ? -10.806 -1.090 7.697 1.00 88.44 119 ASP A O 1
ATOM 975 N N . ASN A 1 120 ? -11.996 -1.550 5.850 1.00 91.00 120 ASN A N 1
ATOM 976 C CA . ASN A 1 120 ? -12.793 -0.321 5.891 1.00 91.00 120 ASN A CA 1
ATOM 977 C C . ASN A 1 120 ? -13.615 -0.222 7.182 1.00 91.00 120 ASN A C 1
ATOM 979 O O . ASN A 1 120 ? -13.612 0.817 7.842 1.00 91.00 120 ASN A O 1
ATOM 983 N N . GLN A 1 121 ? -14.256 -1.317 7.598 1.00 92.06 121 GLN A N 1
ATOM 984 C CA . GLN A 1 121 ? -14.999 -1.354 8.855 1.00 92.06 121 GLN A CA 1
ATOM 985 C C . GLN A 1 121 ? -14.081 -1.134 10.067 1.00 92.06 121 GLN A C 1
ATOM 987 O O . GLN A 1 121 ? -14.448 -0.422 11.005 1.00 92.06 121 GLN A O 1
ATOM 992 N N . ALA A 1 122 ? -12.875 -1.709 10.057 1.00 86.88 122 ALA A N 1
ATOM 993 C CA . ALA A 1 122 ? -11.894 -1.493 11.117 1.00 86.88 122 ALA A CA 1
ATOM 994 C C . ALA A 1 122 ? -11.437 -0.024 11.195 1.00 86.88 122 ALA A C 1
ATOM 996 O O . ALA A 1 122 ? -11.304 0.511 12.296 1.00 86.88 122 ALA A O 1
ATOM 997 N N . ILE A 1 123 ? -11.246 0.642 10.049 1.00 84.88 123 ILE A N 1
ATOM 998 C CA . ILE A 1 123 ? -10.938 2.081 9.983 1.00 84.88 123 ILE A CA 1
ATOM 999 C C . ILE A 1 123 ? -12.071 2.899 10.605 1.00 84.88 123 ILE A C 1
ATOM 1001 O O . ILE A 1 123 ? -11.819 3.724 11.481 1.00 84.88 123 ILE A O 1
ATOM 1005 N N . GLU A 1 124 ? -13.316 2.652 10.193 1.00 88.25 124 GLU A N 1
ATOM 1006 C CA . GLU A 1 124 ? -14.473 3.385 10.714 1.00 88.25 124 GLU A CA 1
ATOM 1007 C C . GLU A 1 124 ? -14.641 3.219 12.226 1.00 88.25 124 GLU A C 1
ATOM 1009 O O . GLU A 1 124 ? -14.951 4.184 12.927 1.00 88.25 124 GLU A O 1
ATOM 1014 N N . ASN A 1 125 ? -14.452 2.000 12.736 1.00 87.38 125 ASN A N 1
ATOM 1015 C CA . ASN A 1 125 ? -14.553 1.722 14.164 1.00 87.38 125 ASN A CA 1
ATOM 1016 C C . ASN A 1 125 ? -13.471 2.465 14.953 1.00 87.38 125 ASN A C 1
ATOM 1018 O O . ASN A 1 125 ? -13.795 3.103 15.953 1.00 87.38 125 ASN A O 1
ATOM 1022 N N . ALA A 1 126 ? -12.225 2.456 14.470 1.00 82.38 126 ALA A N 1
ATOM 1023 C CA . ALA A 1 126 ? -11.126 3.182 15.103 1.00 82.38 126 ALA A CA 1
ATOM 1024 C C . ALA A 1 126 ? -11.375 4.700 15.127 1.00 82.38 126 ALA A C 1
ATOM 1026 O O . ALA A 1 126 ? -11.138 5.349 16.143 1.00 82.38 126 ALA A O 1
ATOM 1027 N N . SER A 1 127 ? -11.905 5.276 14.042 1.00 82.38 127 SER A N 1
ATOM 1028 C CA . SER A 1 127 ? -12.263 6.700 14.011 1.00 82.38 127 SER A CA 1
ATOM 1029 C C . SER A 1 127 ? -13.389 7.048 14.990 1.00 82.38 127 SER A C 1
ATOM 1031 O O . SER A 1 127 ? -13.341 8.095 15.630 1.00 82.38 127 SER A O 1
ATOM 1033 N N . LYS A 1 128 ? -14.401 6.182 15.133 1.00 84.88 128 LYS A N 1
ATOM 1034 C CA . LYS A 1 128 ? -15.499 6.389 16.095 1.00 84.88 128 LYS A CA 1
ATOM 1035 C C . LYS A 1 128 ? -15.017 6.304 17.541 1.00 84.88 128 LYS A C 1
ATOM 1037 O O . LYS A 1 128 ? -15.459 7.099 18.364 1.00 84.88 128 LYS A O 1
ATOM 1042 N N . GLU A 1 129 ? -14.140 5.351 17.844 1.00 81.25 129 GLU A N 1
ATOM 1043 C CA . GLU A 1 129 ? -13.557 5.189 19.177 1.00 81.25 129 GLU A CA 1
ATOM 1044 C C . GLU A 1 129 ? -12.709 6.403 19.561 1.00 81.25 129 GLU A C 1
ATOM 1046 O O . GLU A 1 129 ? -12.936 6.974 20.623 1.00 81.25 129 GLU A O 1
ATOM 1051 N N . PHE A 1 130 ? -11.850 6.874 18.651 1.00 76.44 130 PHE A N 1
ATOM 1052 C CA . PHE A 1 130 ? -11.054 8.086 18.853 1.00 76.44 130 PHE A CA 1
ATOM 1053 C C . PHE A 1 130 ? -11.924 9.316 19.148 1.00 76.44 130 PHE A C 1
ATOM 1055 O O . PHE A 1 130 ? -11.682 10.022 20.123 1.00 76.44 130 PHE A O 1
ATOM 1062 N N . ASN A 1 131 ? -12.978 9.545 18.356 1.00 77.38 131 ASN A N 1
ATOM 1063 C CA . ASN A 1 131 ? -13.884 10.673 18.584 1.00 77.38 131 ASN A CA 1
ATOM 1064 C C . ASN A 1 131 ? -14.614 10.561 19.930 1.00 77.38 131 ASN A C 1
ATOM 1066 O O . ASN A 1 131 ? -14.784 11.561 20.617 1.00 77.38 131 ASN A O 1
ATOM 1070 N N . ARG A 1 132 ? -15.024 9.348 20.329 1.00 80.38 132 ARG A N 1
ATOM 1071 C CA . ARG A 1 132 ? -15.673 9.130 21.628 1.00 80.38 132 ARG A CA 1
ATOM 1072 C C . ARG A 1 132 ? -14.719 9.421 22.787 1.00 80.38 132 ARG A C 1
ATOM 1074 O O . ARG A 1 132 ? -15.134 10.042 23.756 1.00 80.38 132 ARG A O 1
ATOM 1081 N N . GLU A 1 133 ? -13.465 8.983 22.695 1.00 76.19 133 GLU A N 1
ATOM 1082 C CA . GLU A 1 133 ? -12.442 9.292 23.700 1.00 76.19 133 GLU A CA 1
ATOM 1083 C C . GLU A 1 133 ? -12.175 10.802 23.785 1.00 76.19 133 GLU A C 1
ATOM 1085 O O . GLU A 1 133 ? -12.057 11.343 24.883 1.00 76.19 133 GLU A O 1
ATOM 1090 N N . GLU A 1 134 ? -12.133 11.501 22.646 1.00 76.00 134 GLU A N 1
ATOM 1091 C CA . GLU A 1 134 ? -11.974 12.957 22.613 1.00 76.00 134 GLU A CA 1
ATOM 1092 C C . GLU A 1 134 ? -13.173 13.670 23.263 1.00 76.00 134 GLU A C 1
ATOM 1094 O O . GLU A 1 134 ? -12.982 14.548 24.108 1.00 76.00 134 GLU A O 1
ATOM 1099 N N . ASP A 1 135 ? -14.399 13.251 22.939 1.00 79.25 135 ASP A N 1
ATOM 1100 C CA . ASP A 1 135 ? -15.631 13.774 23.535 1.00 79.25 135 ASP A CA 1
ATOM 1101 C C . ASP A 1 135 ? -15.668 13.537 25.057 1.00 79.25 135 ASP A C 1
ATOM 1103 O O . ASP A 1 135 ? -15.976 14.455 25.818 1.00 79.25 135 ASP A O 1
ATOM 1107 N N . GLU A 1 136 ? -15.286 12.344 25.530 1.00 82.75 136 GLU A N 1
ATOM 1108 C CA . GLU A 1 136 ? -15.198 12.018 26.962 1.00 82.75 136 GLU A CA 1
ATOM 1109 C C . GLU A 1 136 ? -14.155 12.889 27.690 1.00 82.75 136 GLU A C 1
ATOM 1111 O O . GLU A 1 136 ? -14.390 13.345 28.815 1.00 82.75 136 GLU A O 1
ATOM 1116 N N . ILE A 1 137 ? -13.010 13.170 27.059 1.00 79.44 137 ILE A N 1
ATOM 1117 C CA . ILE A 1 137 ? -11.987 14.080 27.600 1.00 79.44 137 ILE A CA 1
ATOM 1118 C C . ILE A 1 137 ? -12.533 15.511 27.688 1.00 79.44 137 ILE A C 1
ATOM 1120 O O . ILE A 1 137 ? -12.395 16.161 28.731 1.00 79.44 137 ILE A O 1
ATOM 1124 N N . TRP A 1 138 ? -13.187 15.998 26.631 1.00 75.81 138 TRP A N 1
ATOM 1125 C CA . TRP A 1 138 ? -13.795 17.329 26.608 1.00 75.81 138 TRP A CA 1
ATOM 1126 C C . TRP A 1 138 ? -14.903 17.478 27.655 1.00 75.81 138 TRP A C 1
ATOM 1128 O O . TRP A 1 138 ? -14.945 18.491 28.362 1.00 75.81 138 TRP A O 1
ATOM 1138 N N . GLU A 1 139 ? -15.781 16.483 27.801 1.00 80.56 139 GLU A N 1
ATOM 1139 C CA . GLU A 1 139 ? -16.845 16.489 28.808 1.00 80.56 139 GLU A CA 1
ATOM 1140 C C . GLU A 1 139 ? -16.283 16.507 30.233 1.00 80.56 139 GLU A C 1
ATOM 1142 O O . GLU A 1 139 ? -16.735 17.310 31.060 1.00 80.56 139 GLU A O 1
ATOM 1147 N N . ASN A 1 140 ? -15.256 15.698 30.509 1.00 81.25 140 ASN A N 1
ATOM 1148 C CA . ASN A 1 140 ? -14.581 15.684 31.804 1.00 81.25 140 ASN A CA 1
ATOM 1149 C C . ASN A 1 140 ? -13.940 17.045 32.121 1.00 81.25 140 ASN A C 1
ATOM 1151 O O . ASN A 1 140 ? -14.225 17.604 33.185 1.00 81.25 140 ASN A O 1
ATOM 1155 N N . MET A 1 141 ? -13.195 17.643 31.182 1.00 76.44 141 MET A N 1
ATOM 1156 C CA . MET A 1 141 ? -12.595 18.979 31.347 1.00 76.44 141 MET A CA 1
ATOM 1157 C C . MET A 1 141 ? -13.645 20.074 31.595 1.00 76.44 141 MET A C 1
ATOM 1159 O O . MET A 1 141 ? -13.467 20.944 32.452 1.00 76.44 141 MET A O 1
ATOM 1163 N N . ILE A 1 142 ? -14.767 20.049 30.867 1.00 78.44 142 ILE A N 1
ATOM 1164 C CA . ILE A 1 142 ? -15.869 21.004 31.067 1.00 78.44 142 ILE A CA 1
ATOM 1165 C C . ILE A 1 142 ? -16.521 20.806 32.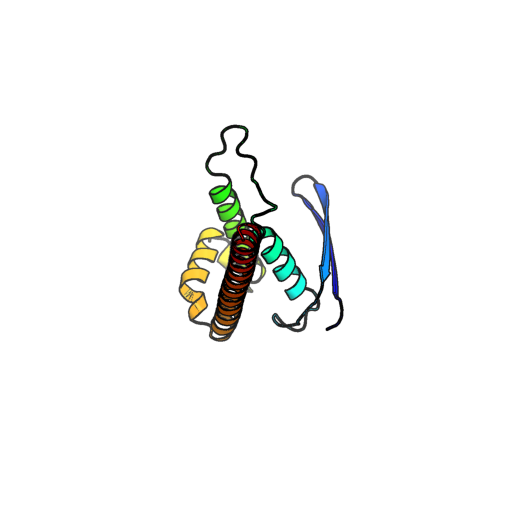443 1.00 78.44 142 ILE A C 1
ATOM 1167 O O . ILE A 1 142 ? -16.923 21.789 33.077 1.00 78.44 142 ILE A O 1
ATOM 1171 N N . SER A 1 143 ? -16.642 19.562 32.913 1.00 78.44 143 SER A N 1
ATOM 1172 C CA . SER A 1 143 ? -17.194 19.256 34.236 1.00 78.44 143 SER A CA 1
ATOM 1173 C C . SER A 1 143 ? -16.305 19.789 35.367 1.00 78.44 143 SER A C 1
ATOM 1175 O O . SER A 1 143 ? -16.815 20.439 36.284 1.00 78.44 143 SER A O 1
ATOM 1177 N N . GLU A 1 144 ? -14.984 19.628 35.247 1.00 75.94 144 GLU A N 1
ATOM 1178 C CA . GLU A 1 144 ? -13.991 20.113 36.210 1.00 75.94 144 GLU A CA 1
ATOM 1179 C C . GLU A 1 144 ? -14.020 21.646 36.293 1.00 75.94 144 GLU A C 1
ATOM 1181 O O . GLU A 1 144 ? -14.221 22.206 37.374 1.00 75.94 144 GLU A O 1
ATOM 1186 N N . LEU A 1 145 ? -14.000 22.334 35.145 1.00 72.88 145 LEU A N 1
ATOM 1187 C CA . LEU A 1 145 ? -14.099 23.799 35.059 1.00 72.88 145 LEU A CA 1
ATOM 1188 C C . LEU A 1 145 ? -15.409 24.369 35.632 1.00 72.88 145 LEU A C 1
ATOM 1190 O O . LEU A 1 145 ? -15.452 25.510 36.102 1.00 72.88 145 LEU A O 1
ATOM 1194 N N . ARG A 1 146 ? -16.509 23.609 35.568 1.00 72.75 146 ARG A N 1
ATOM 1195 C CA . ARG A 1 146 ? -17.791 23.991 36.187 1.00 72.75 146 ARG A CA 1
ATOM 1196 C C . ARG A 1 146 ? -17.798 23.754 37.697 1.00 72.75 146 ARG A C 1
ATOM 1198 O O . ARG A 1 146 ? -18.518 24.463 38.399 1.00 72.75 146 ARG A O 1
ATOM 1205 N N . SER A 1 147 ? -17.029 22.784 38.184 1.00 69.25 147 SER A N 1
ATOM 1206 C CA . SER A 1 147 ? -16.925 22.456 39.608 1.00 69.25 147 SER A CA 1
ATOM 1207 C C . SER A 1 147 ? -16.050 23.443 40.395 1.00 69.25 147 SER A C 1
ATOM 1209 O O . SER A 1 147 ? -16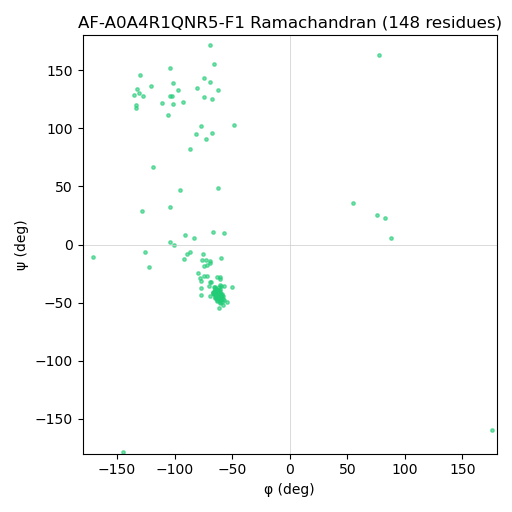.384 2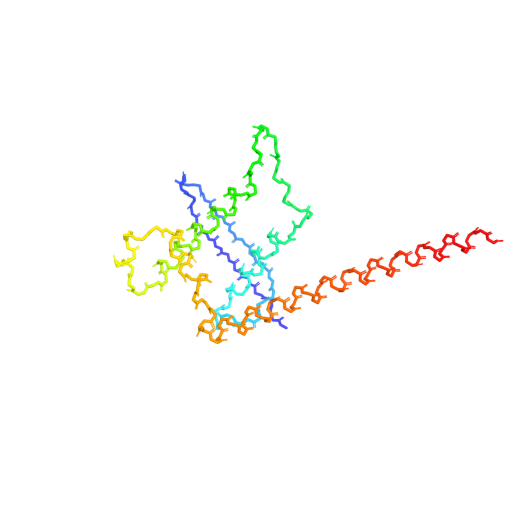3.751 41.533 1.00 69.25 147 SER A O 1
ATOM 1211 N N . GLU A 1 148 ? -15.022 24.027 39.770 1.00 60.88 148 GLU A N 1
ATOM 1212 C CA . GLU A 1 148 ? -14.128 25.025 40.390 1.00 60.88 148 GLU A CA 1
ATOM 1213 C C . GLU A 1 148 ? -14.737 26.436 40.520 1.00 60.88 148 GLU A C 1
ATOM 1215 O O . GLU A 1 148 ? -14.196 27.292 41.216 1.00 60.88 148 GLU A O 1
ATOM 1220 N N . LYS A 1 149 ? -15.867 26.712 39.851 1.00 56.06 149 LYS A N 1
ATOM 1221 C CA . LYS A 1 149 ? -16.580 28.006 39.923 1.00 56.06 149 LYS A CA 1
ATOM 1222 C C . LYS A 1 149 ? -17.665 28.071 41.012 1.00 56.06 149 LYS A C 1
ATOM 1224 O O . LYS A 1 149 ? -18.431 29.038 41.029 1.00 56.06 149 LYS A O 1
ATOM 1229 N N . LYS A 1 150 ? -17.762 27.064 41.883 1.00 47.84 150 LYS A N 1
ATOM 1230 C CA . LYS A 1 150 ? -18.635 27.037 43.071 1.00 47.84 150 LYS A CA 1
ATOM 1231 C C . LYS A 1 150 ? -17.817 27.194 44.343 1.00 47.84 150 LYS A C 1
ATOM 1233 O O . LYS A 1 150 ? -18.346 27.860 45.258 1.00 47.84 150 LYS A O 1
#

Sequence (150 aa):
MEKSYFKVHDVDDKGNKITITCEGVDDQQLAHFGGLDLHLKAVKTLIRNTNGTDFARKAGDFFIEDKVIALYLNEIGRLIRNFSDEREWLKDYSNMELVQNFLEHWQDNSEIVELVNADNQAIENASKEFNREEDEIWENMISELRSEKK

Secondary structure (DSSP, 8-state):
--EEEEEEEEE-TTSPEEEEEEEEE----SSS-TTHHHHHHHHHHHHH-TTT-----TTS-TTHHHHHHHHHHHHHHHHHHHH-TTTTGGGGS-HHHHHHHHHHHGGG-HHHHHHHHHHHHHHHHHHHHHHHHHHHHHHHHHHHHHHTT-

Organism: NCBI:txid575256

Solvent-accessible surface area (backbone atoms only — not comparable to full-atom values): 8914 Å² total; per-residue (Å²): 129,64,80,37,72,49,73,50,78,50,62,47,101,84,70,49,79,43,75,51,76,51,75,47,70,50,79,54,78,82,46,91,54,83,46,58,45,40,49,52,48,54,51,48,50,63,72,67,36,83,91,73,68,80,75,74,55,74,89,75,51,88,52,56,66,61,51,51,52,52,52,52,47,38,51,50,13,49,48,53,44,71,71,42,94,55,43,78,76,50,64,87,51,53,32,58,56,52,40,51,54,44,76,75,46,47,78,79,36,66,70,56,44,54,52,52,50,54,52,52,51,52,52,55,51,51,54,50,50,52,52,51,53,51,50,52,51,52,52,51,54,53,51,52,63,59,58,77,75,111

Radius of gyration: 21.24 Å; Cα contacts (8 Å, |Δi|>4): 101; chains: 1; bounding box: 43×47×66 Å

Nearest PDB structures (foldseek):
  4zg5-assembly1_A  TM=6.517E-01  e=1.488E+00  Brucella abortus S19
  3jbo-assembly1_Z  TM=4.381E-01  e=1.795E+00  Plasmodium falciparum 3D7
  8xlh-assembly1_B  TM=2.615E-01  e=5.895E+00  Oryctolagus cuniculus
  8y40-assembly1_D  TM=2.611E-01  e=9.724E+00  Oryctolagus cuniculus

pLDDT: mean 82.23, std 11.88, range [47.84, 97.56]

Mean predicted aligned error: 9.31 Å